Protein AF-A0A0G0NMA3-F1 (afdb_monomer_lite)

Sequence (182 aa):
MDPECFDDAGVATLACIPSLLQNLIQFALVFAGIIALFLIIFSGIKFITSGGDPKQLESAKKTLTFAIGGLQKGMELVKEVFVLTDKFPRSEVFGITSQMRRAAVAIPSNIAEGYGRKSLAYNHQFFSIAYGSALELETQTIISKDLKLVPLNSFEKTESILLEVCKMLNKMTGKVELVTSN

Radius of gyration: 32.03 Å; chains: 1; bounding box: 71×50×88 Å

Secondary structure (DSSP, 8-state):
--GGGB-TTSPBPGGGHHHHHHHHHHHHHHHHHHHHHHHHHHHHHHHHHTT--HHHHHHHHHHHHHHHHHHHHHHHHHHHHHHHHTTS-GGGTTTHHHHHHHHHHHHHHHHHHHHT-S-HHHHHHHHHHHHHHHHHHHHHHHHHHHTTSS-GGGSHHHHHHHHHHHHHHHHHHT--------

Structure (mmCIF, N/CA/C/O backbone):
data_AF-A0A0G0NMA3-F1
#
_entry.id   AF-A0A0G0NMA3-F1
#
loop_
_atom_site.group_PDB
_atom_site.id
_atom_site.type_symbol
_atom_site.label_atom_id
_atom_site.label_alt_id
_atom_site.label_comp_id
_atom_site.label_asym_id
_atom_site.label_entity_id
_atom_site.label_seq_id
_atom_site.pdbx_PDB_ins_code
_atom_site.Cartn_x
_atom_site.Cartn_y
_atom_site.Cartn_z
_atom_site.occupancy
_atom_site.B_iso_or_equiv
_atom_site.auth_seq_id
_atom_site.auth_comp_id
_atom_site.auth_asym_id
_atom_site.auth_atom_id
_atom_site.pdbx_PDB_model_num
ATOM 1 N N . MET A 1 1 ? 43.746 -24.337 -50.720 1.00 62.97 1 MET A N 1
ATOM 2 C CA . MET A 1 1 ? 42.862 -25.260 -51.455 1.00 62.97 1 MET A CA 1
ATOM 3 C C . MET A 1 1 ? 43.453 -26.628 -51.231 1.00 62.97 1 MET A C 1
ATOM 5 O O . MET A 1 1 ? 44.641 -26.770 -51.490 1.00 62.97 1 MET A O 1
ATOM 9 N N . ASP A 1 2 ? 42.708 -27.532 -50.606 1.00 73.50 2 ASP A N 1
ATOM 10 C CA . ASP A 1 2 ? 43.215 -28.868 -50.299 1.00 73.50 2 ASP A CA 1
ATOM 11 C C . ASP A 1 2 ? 43.545 -29.590 -51.621 1.00 73.50 2 ASP A C 1
ATOM 13 O O . ASP A 1 2 ? 42.656 -29.670 -52.473 1.00 73.50 2 ASP A O 1
ATOM 17 N N . PRO A 1 3 ? 44.797 -30.020 -51.862 1.00 70.88 3 PRO A N 1
ATOM 18 C CA . PRO A 1 3 ? 45.165 -30.688 -53.106 1.00 70.88 3 PRO A CA 1
ATOM 19 C C . PRO A 1 3 ? 44.421 -32.016 -53.317 1.00 70.88 3 PRO A C 1
ATOM 21 O O . PRO A 1 3 ? 44.286 -32.430 -54.461 1.00 70.88 3 PRO A O 1
ATOM 24 N N . GLU A 1 4 ? 43.866 -32.636 -52.267 1.00 74.00 4 GLU A N 1
ATOM 25 C CA . GLU A 1 4 ? 43.068 -33.874 -52.364 1.00 74.00 4 GLU A CA 1
ATOM 26 C C . GLU A 1 4 ? 41.618 -33.640 -52.844 1.00 74.00 4 GLU A C 1
ATOM 28 O O . GLU A 1 4 ? 40.857 -34.577 -53.083 1.00 74.00 4 GLU A O 1
ATOM 33 N N . CYS A 1 5 ? 41.211 -32.378 -53.006 1.00 77.62 5 CYS A N 1
ATOM 34 C CA . CYS A 1 5 ? 39.863 -31.991 -53.428 1.00 77.62 5 CYS A CA 1
ATOM 35 C C . CYS A 1 5 ? 39.645 -32.158 -54.950 1.00 77.62 5 CYS A C 1
ATOM 37 O O . CYS A 1 5 ? 38.509 -32.296 -55.400 1.00 77.62 5 CYS A O 1
ATOM 39 N N . PHE A 1 6 ? 40.704 -32.210 -55.761 1.00 83.38 6 PHE A N 1
ATOM 40 C CA . PHE A 1 6 ? 40.595 -32.349 -57.217 1.00 83.38 6 PHE A CA 1
ATOM 41 C C . PHE A 1 6 ? 41.205 -33.665 -57.680 1.00 83.38 6 PHE A C 1
ATOM 43 O O . PHE A 1 6 ? 42.266 -34.052 -57.200 1.00 83.38 6 PHE A O 1
ATOM 50 N N . ASP A 1 7 ? 40.534 -34.349 -58.602 1.00 81.50 7 ASP A N 1
ATOM 51 C CA . ASP A 1 7 ? 41.141 -35.477 -59.304 1.00 81.50 7 ASP A CA 1
ATOM 52 C C . ASP A 1 7 ? 42.173 -35.002 -60.348 1.00 81.50 7 ASP A C 1
ATOM 54 O O . ASP A 1 7 ? 42.316 -33.805 -60.614 1.00 81.50 7 ASP A O 1
ATOM 58 N N . ASP A 1 8 ? 42.891 -35.942 -60.969 1.00 81.56 8 ASP A N 1
ATOM 59 C CA . ASP A 1 8 ? 43.931 -35.647 -61.969 1.00 81.56 8 ASP A CA 1
ATOM 60 C C . ASP A 1 8 ? 43.391 -34.925 -63.225 1.00 81.56 8 ASP A C 1
ATOM 62 O O . ASP A 1 8 ? 44.162 -34.344 -63.992 1.00 81.56 8 ASP A O 1
ATOM 66 N N . ALA A 1 9 ? 42.070 -34.941 -63.443 1.00 82.69 9 ALA A N 1
ATOM 67 C CA . ALA A 1 9 ? 41.389 -34.215 -64.515 1.00 82.69 9 ALA A CA 1
ATOM 68 C C . ALA A 1 9 ? 40.941 -32.802 -64.088 1.00 82.69 9 ALA A C 1
ATOM 70 O O . ALA A 1 9 ? 40.378 -32.060 -64.898 1.00 82.69 9 ALA A O 1
ATOM 71 N N . GLY A 1 10 ? 41.201 -32.409 -62.837 1.00 79.06 10 GLY A N 1
ATOM 72 C CA . GLY A 1 10 ? 40.822 -31.116 -62.274 1.00 79.06 10 GLY A CA 1
ATOM 73 C C . GLY A 1 10 ? 39.348 -31.023 -61.876 1.00 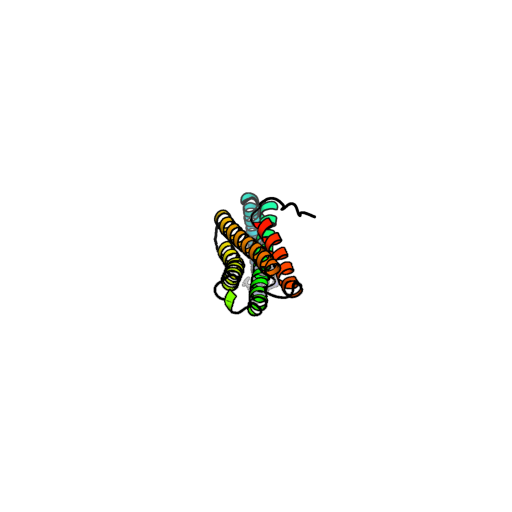79.06 10 GLY A C 1
ATOM 74 O O . GLY A 1 10 ? 38.829 -29.915 -61.727 1.00 79.06 10 GLY A O 1
ATOM 75 N N . VAL A 1 11 ? 38.655 -32.153 -61.710 1.00 83.19 11 VAL A N 1
ATOM 76 C CA . VAL A 1 11 ? 37.248 -32.206 -61.299 1.00 83.19 11 VAL A CA 1
ATOM 77 C C . VAL A 1 11 ? 37.158 -32.316 -59.777 1.00 83.19 11 VAL A C 1
ATOM 79 O O . VAL A 1 11 ? 37.874 -33.088 -59.142 1.00 83.19 11 VAL A O 1
ATOM 82 N N . ALA A 1 12 ? 36.269 -31.522 -59.174 1.00 85.19 12 ALA A N 1
ATOM 83 C CA . ALA A 1 12 ? 36.045 -31.544 -57.731 1.00 85.19 12 ALA A CA 1
ATOM 84 C C . ALA A 1 12 ? 35.433 -32.882 -57.285 1.00 85.19 12 ALA A C 1
ATOM 86 O O . ALA A 1 12 ? 34.425 -33.331 -57.838 1.00 85.19 12 ALA A O 1
ATOM 87 N N . THR A 1 13 ? 36.006 -33.488 -56.248 1.00 85.88 13 THR A N 1
ATOM 88 C CA . THR A 1 13 ? 35.558 -34.774 -55.703 1.00 85.88 13 THR A CA 1
ATOM 89 C C . THR A 1 13 ? 34.704 -34.592 -54.444 1.00 85.88 13 THR A C 1
ATOM 91 O O . THR A 1 13 ? 34.629 -33.515 -53.846 1.00 85.88 13 THR A O 1
ATOM 94 N N . LEU A 1 14 ? 34.053 -35.669 -53.984 1.00 83.62 14 LEU A N 1
ATOM 95 C CA . LEU A 1 14 ? 33.284 -35.651 -52.730 1.00 83.62 14 LEU A CA 1
ATOM 96 C C . LEU A 1 14 ? 34.158 -35.337 -51.498 1.00 83.62 14 LEU A C 1
ATOM 98 O O . LEU A 1 14 ? 33.626 -34.888 -50.482 1.00 83.62 14 LEU A O 1
ATOM 102 N N . ALA A 1 15 ? 35.485 -35.499 -51.595 1.00 84.19 15 ALA A N 1
ATOM 103 C CA . ALA A 1 15 ? 36.431 -35.113 -50.549 1.00 84.19 15 ALA A CA 1
ATOM 104 C C . ALA A 1 15 ? 36.426 -33.594 -50.267 1.00 84.19 15 ALA A C 1
ATOM 106 O O . ALA A 1 15 ? 36.810 -33.173 -49.181 1.00 84.19 15 ALA A O 1
ATOM 107 N N . CYS A 1 16 ? 35.906 -32.766 -51.184 1.00 82.31 16 CYS A N 1
ATOM 108 C CA . CYS A 1 16 ? 35.755 -31.319 -50.996 1.00 82.31 16 CYS A CA 1
ATOM 109 C C . CYS A 1 16 ? 34.612 -30.908 -50.056 1.00 82.31 16 CYS A C 1
ATOM 111 O O . CYS A 1 16 ? 34.569 -29.757 -49.610 1.00 82.31 16 CYS A O 1
ATOM 113 N N . ILE A 1 17 ? 33.642 -31.796 -49.799 1.00 86.88 17 ILE A N 1
ATOM 114 C CA . ILE A 1 17 ? 32.409 -31.454 -49.069 1.00 86.88 17 ILE A CA 1
ATOM 115 C C . ILE A 1 17 ? 32.705 -30.924 -47.654 1.00 86.88 17 ILE A C 1
ATOM 117 O O . ILE A 1 17 ? 32.153 -29.875 -47.310 1.00 86.88 17 ILE A O 1
ATOM 121 N N . PRO A 1 18 ? 33.577 -31.554 -46.837 1.00 87.56 18 PRO A N 1
ATOM 122 C CA . PRO A 1 18 ? 33.914 -31.044 -45.509 1.00 87.56 18 PRO A CA 1
ATOM 123 C C . PRO A 1 18 ? 34.538 -29.644 -45.543 1.00 87.56 18 PRO A C 1
ATOM 125 O O . PRO A 1 18 ? 34.143 -28.787 -44.755 1.00 87.56 18 PRO A O 1
ATOM 128 N N . SER A 1 19 ? 35.454 -29.375 -46.480 1.00 84.62 19 SER A N 1
ATOM 129 C CA . SER A 1 19 ? 36.113 -28.068 -46.609 1.00 84.62 19 SER A CA 1
ATOM 130 C C . SER A 1 19 ? 35.141 -26.977 -47.068 1.00 84.62 19 SER A C 1
ATOM 132 O O . SER A 1 19 ? 35.166 -25.863 -46.544 1.00 84.62 19 SER A O 1
ATOM 134 N N . LEU A 1 20 ? 34.245 -27.288 -48.012 1.00 86.00 20 LEU A N 1
ATOM 135 C CA . LEU A 1 20 ? 33.180 -26.378 -48.446 1.00 86.00 20 LEU A CA 1
ATOM 136 C C . LEU A 1 20 ? 32.205 -26.072 -47.305 1.00 86.00 20 LEU A C 1
ATOM 138 O O . LEU A 1 20 ? 31.867 -24.910 -47.079 1.00 86.00 20 LEU A O 1
ATOM 142 N N . LEU A 1 21 ? 31.797 -27.098 -46.555 1.00 89.44 21 LEU A N 1
ATOM 143 C CA . LEU A 1 21 ? 30.920 -26.948 -45.400 1.00 89.44 21 LEU A CA 1
ATOM 144 C C . LEU A 1 21 ? 31.585 -26.119 -44.295 1.00 89.44 21 LEU A C 1
ATOM 146 O O . LEU A 1 21 ? 30.953 -25.224 -43.742 1.00 89.44 21 LEU A O 1
ATOM 150 N N . GLN A 1 22 ? 32.865 -26.358 -44.002 1.00 87.44 22 GLN A N 1
ATOM 151 C CA . GLN A 1 22 ? 33.613 -25.588 -43.011 1.00 87.44 22 GLN A CA 1
ATOM 152 C C . GLN A 1 22 ? 33.738 -24.116 -43.418 1.00 87.44 22 GLN A C 1
ATOM 154 O O . GLN A 1 22 ? 33.511 -23.241 -42.585 1.00 87.44 22 GLN A O 1
ATOM 159 N N . ASN A 1 23 ? 34.022 -23.828 -44.689 1.00 87.31 23 ASN A N 1
ATOM 160 C CA . ASN A 1 23 ? 34.059 -22.457 -45.201 1.00 87.31 23 ASN A CA 1
ATOM 161 C C . ASN A 1 23 ? 32.689 -21.775 -45.101 1.00 87.31 23 ASN A C 1
ATOM 163 O O . ASN A 1 23 ? 32.607 -20.618 -44.692 1.00 87.31 23 ASN A O 1
ATOM 167 N N . LEU A 1 24 ? 31.611 -22.499 -45.414 1.00 92.56 24 LEU A N 1
ATOM 168 C CA . LEU A 1 24 ? 30.246 -21.994 -45.292 1.00 92.56 24 LEU A CA 1
ATOM 169 C C . LEU A 1 24 ? 29.870 -21.710 -43.828 1.00 92.56 24 LEU A C 1
ATOM 171 O O . LEU A 1 24 ? 29.291 -20.666 -43.539 1.00 92.56 24 LEU A O 1
ATOM 175 N N . ILE A 1 25 ? 30.248 -22.590 -42.896 1.00 93.94 25 ILE A N 1
ATOM 176 C CA . ILE A 1 25 ? 30.054 -22.390 -41.452 1.00 93.94 25 ILE A CA 1
ATOM 177 C C . ILE A 1 25 ? 30.863 -21.187 -40.959 1.00 93.94 25 ILE A C 1
ATOM 179 O O . ILE A 1 25 ? 30.319 -20.343 -40.254 1.00 93.94 25 ILE A O 1
ATOM 183 N N . GLN A 1 26 ? 32.139 -21.070 -41.337 1.00 90.38 26 GLN A N 1
ATOM 184 C CA . GLN A 1 26 ? 32.981 -19.929 -40.960 1.00 90.38 26 GLN A CA 1
ATOM 185 C C . GLN A 1 26 ? 32.393 -18.612 -41.470 1.00 90.38 26 GLN A C 1
ATOM 187 O O . GLN A 1 26 ? 32.289 -17.648 -40.715 1.00 90.38 26 GLN A O 1
ATOM 192 N N . PHE A 1 27 ? 31.924 -18.591 -42.718 1.00 93.38 27 PHE A N 1
ATOM 193 C CA . PHE A 1 27 ? 31.225 -17.441 -43.274 1.00 93.38 27 PHE A CA 1
ATOM 194 C C . PHE A 1 27 ? 29.955 -17.127 -42.471 1.00 93.38 27 PHE A C 1
ATOM 196 O O . PHE A 1 27 ? 29.787 -16.005 -42.003 1.00 93.38 27 PHE A O 1
ATOM 203 N N . ALA A 1 28 ? 29.100 -18.118 -42.210 1.00 93.06 28 ALA A N 1
ATOM 204 C CA . ALA A 1 28 ? 27.885 -17.928 -41.418 1.00 93.06 28 ALA A CA 1
ATOM 205 C C . ALA A 1 28 ? 28.172 -17.382 -40.006 1.00 93.06 28 ALA A C 1
ATOM 207 O O . ALA A 1 28 ? 27.474 -16.479 -39.545 1.00 93.06 28 ALA A O 1
ATOM 208 N N . LEU A 1 29 ? 29.220 -17.872 -39.337 1.00 93.62 29 LEU A N 1
ATOM 209 C CA . LEU A 1 29 ? 29.635 -17.410 -38.010 1.00 93.62 29 LEU A CA 1
ATOM 210 C C . LEU A 1 29 ? 30.137 -15.963 -38.028 1.00 93.62 29 LEU A C 1
ATOM 212 O O . LEU A 1 29 ? 29.781 -15.183 -37.145 1.00 93.62 29 LEU A O 1
ATOM 216 N N . VAL A 1 30 ? 30.913 -15.578 -39.045 1.00 94.56 30 VAL A N 1
ATOM 217 C CA . VAL A 1 30 ? 31.371 -14.191 -39.217 1.00 94.56 30 VAL A CA 1
ATOM 218 C C . VAL A 1 30 ? 30.183 -13.253 -39.433 1.00 94.56 30 VAL A C 1
ATOM 220 O O . VAL A 1 30 ? 30.088 -12.222 -38.769 1.00 94.56 30 VAL A O 1
ATOM 223 N N . PHE A 1 31 ? 29.232 -13.624 -40.294 1.00 94.69 31 PHE A N 1
ATOM 224 C CA . PHE A 1 31 ? 28.023 -12.827 -40.522 1.00 94.69 31 PHE A CA 1
ATOM 225 C C . PHE A 1 31 ? 27.149 -12.725 -39.271 1.00 94.69 31 PHE A C 1
ATOM 227 O O . PHE A 1 31 ? 26.692 -11.633 -38.933 1.00 94.69 31 PHE A O 1
ATOM 234 N N . ALA A 1 32 ? 26.966 -13.826 -38.538 1.00 93.69 32 ALA A N 1
ATOM 235 C CA . ALA A 1 32 ? 26.263 -13.815 -37.259 1.00 93.69 32 ALA A CA 1
ATOM 236 C C . ALA A 1 32 ? 26.949 -12.886 -36.241 1.00 93.69 32 ALA A C 1
ATOM 238 O O . ALA A 1 32 ? 26.270 -12.119 -35.558 1.00 93.69 32 ALA A O 1
ATOM 239 N N . GLY A 1 33 ? 28.285 -12.892 -36.188 1.00 95.31 33 GLY A N 1
ATOM 240 C CA . GLY A 1 33 ? 29.072 -11.988 -35.350 1.00 95.31 33 GLY A CA 1
ATOM 241 C C . GLY A 1 33 ? 28.884 -10.514 -35.715 1.00 95.31 33 GLY A C 1
ATOM 242 O O . GLY A 1 33 ? 28.683 -9.683 -34.830 1.00 95.31 33 GLY A O 1
ATOM 243 N N . ILE A 1 34 ? 28.871 -10.185 -37.010 1.00 96.31 34 ILE A N 1
ATOM 244 C CA . ILE A 1 34 ? 28.625 -8.818 -37.500 1.00 96.31 34 ILE A CA 1
ATOM 245 C C . ILE A 1 34 ? 27.209 -8.354 -37.135 1.00 96.31 34 ILE A C 1
ATOM 247 O O . ILE A 1 34 ? 27.032 -7.237 -36.647 1.00 96.31 34 ILE A O 1
ATOM 251 N N . ILE A 1 35 ? 26.202 -9.214 -37.317 1.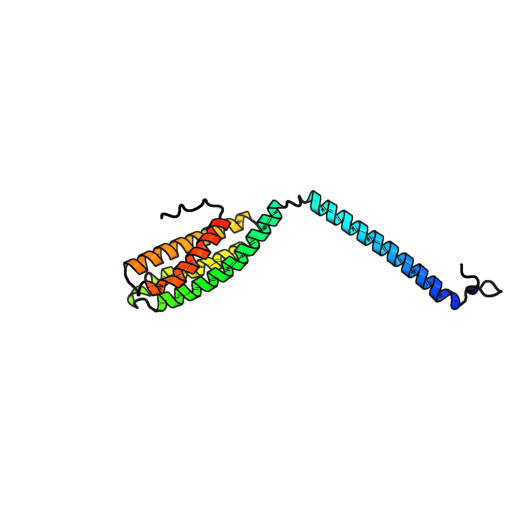00 95.44 35 ILE A N 1
ATOM 252 C CA . ILE A 1 35 ? 24.812 -8.916 -36.944 1.00 95.44 35 ILE A CA 1
ATOM 253 C C . ILE A 1 35 ? 24.704 -8.685 -35.433 1.00 95.44 35 ILE A C 1
ATOM 255 O O . ILE A 1 35 ? 24.116 -7.692 -35.004 1.00 95.44 35 ILE A O 1
ATOM 259 N N . ALA A 1 36 ? 25.300 -9.558 -34.619 1.00 93.94 36 ALA A N 1
ATOM 260 C CA . ALA A 1 36 ? 25.299 -9.417 -33.166 1.00 93.94 36 ALA A CA 1
ATOM 261 C C . ALA A 1 36 ? 25.969 -8.108 -32.721 1.00 93.94 36 ALA A C 1
ATOM 263 O O . ALA A 1 36 ? 25.417 -7.382 -31.893 1.00 93.94 36 ALA A O 1
ATOM 264 N N . LEU A 1 37 ? 27.115 -7.763 -33.314 1.00 96.44 37 LEU A N 1
ATOM 265 C CA . LEU A 1 37 ? 27.815 -6.511 -33.038 1.00 96.44 37 LEU A CA 1
ATOM 266 C C . LEU A 1 37 ? 26.946 -5.296 -33.383 1.00 96.44 37 LEU A C 1
ATOM 268 O O . LEU A 1 37 ? 26.825 -4.376 -32.574 1.00 96.44 37 LEU A O 1
ATOM 272 N N . PHE A 1 38 ? 26.294 -5.310 -34.547 1.00 96.56 38 PHE A N 1
ATOM 273 C CA . PHE A 1 38 ? 25.388 -4.243 -34.960 1.00 96.56 38 PHE A CA 1
ATOM 274 C C . PHE A 1 38 ? 24.221 -4.077 -33.978 1.00 96.56 38 PHE A C 1
ATOM 276 O O . PHE A 1 38 ? 23.915 -2.959 -33.567 1.00 96.56 38 PHE A O 1
ATOM 283 N N . LEU A 1 39 ? 23.604 -5.180 -33.545 1.00 92.81 39 LEU A N 1
ATOM 284 C CA . LEU A 1 39 ? 22.515 -5.158 -32.567 1.00 92.81 39 LEU A CA 1
ATOM 285 C C . LEU A 1 39 ? 22.964 -4.607 -31.211 1.00 92.81 39 LEU A C 1
ATOM 287 O O . LEU A 1 39 ? 22.224 -3.828 -30.610 1.00 92.81 39 LEU A O 1
ATOM 291 N N . ILE A 1 40 ? 24.162 -4.961 -30.738 1.00 95.06 40 ILE A N 1
ATOM 292 C CA . ILE A 1 40 ? 24.728 -4.439 -29.485 1.00 95.06 40 ILE A CA 1
ATOM 293 C C . ILE A 1 40 ? 24.969 -2.933 -29.593 1.00 95.06 40 ILE A C 1
ATOM 295 O O . ILE A 1 40 ? 24.541 -2.183 -28.717 1.00 95.06 40 ILE A O 1
ATOM 299 N N . ILE A 1 41 ? 25.598 -2.476 -30.679 1.00 94.38 41 ILE A N 1
ATOM 300 C CA . ILE A 1 41 ? 25.879 -1.053 -30.903 1.00 94.38 41 ILE A CA 1
ATOM 301 C C . ILE A 1 41 ? 24.574 -0.263 -31.019 1.00 94.38 41 ILE A C 1
ATOM 303 O O . ILE A 1 41 ? 24.402 0.743 -30.335 1.00 94.38 41 ILE A O 1
ATOM 307 N N . PHE A 1 42 ? 23.624 -0.732 -31.832 1.00 88.25 42 PHE A N 1
ATOM 308 C CA . PHE A 1 42 ? 22.338 -0.066 -32.022 1.00 88.25 42 PHE A CA 1
ATOM 309 C C . PHE A 1 42 ? 21.527 -0.017 -30.722 1.00 88.25 42 PHE A C 1
ATOM 311 O O . PHE A 1 42 ? 20.982 1.029 -30.375 1.00 88.25 42 PHE A O 1
ATOM 318 N N . SER A 1 43 ? 21.491 -1.117 -29.966 1.00 78.88 43 SER A N 1
ATOM 319 C CA . SER A 1 43 ? 20.817 -1.173 -28.663 1.00 78.88 43 SER A CA 1
ATOM 320 C C . SER A 1 43 ? 21.497 -0.276 -27.630 1.00 78.88 43 SER A C 1
ATOM 322 O O . SER A 1 43 ? 20.802 0.389 -26.869 1.00 78.88 43 SER A O 1
ATOM 324 N N . GLY A 1 44 ? 22.831 -0.206 -27.627 1.00 84.44 44 GLY A N 1
ATOM 325 C CA . GLY A 1 44 ? 23.611 0.665 -26.748 1.00 84.44 44 GLY A CA 1
ATOM 326 C C . GLY A 1 44 ? 23.402 2.146 -27.056 1.00 84.44 44 GLY A C 1
ATOM 327 O O . GLY A 1 44 ? 23.094 2.920 -26.152 1.00 84.44 44 GLY A O 1
ATOM 328 N N . ILE A 1 45 ? 23.472 2.539 -28.333 1.00 84.12 45 ILE A N 1
ATOM 329 C CA . ILE A 1 45 ? 23.158 3.906 -28.773 1.00 84.12 45 ILE A CA 1
ATOM 330 C C . ILE A 1 45 ? 21.718 4.237 -28.402 1.00 84.12 45 ILE A C 1
ATOM 332 O O . ILE A 1 45 ? 21.490 5.264 -27.778 1.00 84.12 45 ILE A O 1
ATOM 336 N N . LYS A 1 46 ? 20.759 3.356 -28.714 1.00 76.25 46 LYS A N 1
ATOM 337 C CA . LYS A 1 46 ? 19.356 3.534 -28.333 1.00 76.25 46 LYS A CA 1
ATOM 338 C C . LYS A 1 46 ? 19.201 3.671 -26.820 1.00 76.25 46 LYS A C 1
ATOM 340 O O . LYS A 1 46 ? 18.447 4.527 -26.392 1.00 76.25 46 LYS A O 1
ATOM 345 N N . PHE A 1 47 ? 19.906 2.896 -26.001 1.00 78.19 47 PHE A N 1
ATOM 346 C CA . PHE A 1 47 ? 19.856 3.004 -24.538 1.00 78.19 47 PHE A CA 1
ATOM 347 C C . PHE A 1 47 ? 20.371 4.362 -24.034 1.00 78.19 47 PHE A C 1
ATOM 349 O O . PHE A 1 47 ? 19.710 5.001 -23.217 1.00 78.19 47 PHE A O 1
ATOM 356 N N . ILE A 1 48 ? 21.502 4.830 -24.572 1.00 78.38 48 ILE A N 1
ATOM 357 C CA . ILE A 1 48 ? 22.113 6.122 -24.223 1.00 78.38 48 ILE A CA 1
ATOM 358 C C . ILE A 1 48 ? 21.239 7.292 -24.703 1.00 78.38 48 ILE A C 1
ATOM 360 O O . ILE A 1 48 ? 20.995 8.228 -23.948 1.00 78.38 48 ILE A O 1
ATOM 364 N N . THR A 1 49 ? 20.717 7.238 -25.932 1.00 73.88 49 THR A N 1
ATOM 365 C CA . THR A 1 49 ? 19.870 8.300 -26.506 1.00 73.88 49 THR A CA 1
ATOM 366 C C . THR A 1 49 ? 18.447 8.298 -25.951 1.00 73.88 49 THR A C 1
ATOM 368 O O . THR A 1 49 ? 17.821 9.352 -25.896 1.00 73.88 49 THR A O 1
ATOM 371 N N . SER A 1 50 ? 17.956 7.154 -25.456 1.00 68.88 50 SER A N 1
ATOM 372 C CA . SER A 1 50 ? 16.715 7.060 -24.662 1.00 68.88 50 SER A CA 1
ATOM 373 C C . SER A 1 50 ? 16.881 7.612 -23.240 1.00 68.88 50 SER A C 1
ATOM 375 O O . SER A 1 50 ? 15.937 7.584 -22.454 1.00 68.88 50 SER A O 1
ATOM 377 N N . GLY A 1 51 ? 18.079 8.083 -22.886 1.00 65.19 51 GLY A N 1
ATOM 378 C CA . GLY A 1 51 ? 18.373 8.767 -21.634 1.00 65.19 51 GLY A CA 1
ATOM 379 C C . GLY A 1 51 ? 18.805 7.862 -20.487 1.00 65.19 51 GLY A C 1
ATOM 380 O O . GLY A 1 51 ? 19.356 8.400 -19.536 1.00 65.19 51 GLY A O 1
ATOM 381 N N . GLY A 1 52 ? 18.598 6.536 -20.567 1.00 64.19 52 GLY A N 1
ATOM 382 C CA . GLY A 1 52 ? 19.172 5.515 -19.672 1.00 64.19 52 GLY A CA 1
ATOM 383 C C . GLY A 1 52 ? 19.242 5.869 -18.180 1.00 64.19 52 GLY A C 1
ATOM 384 O O . GLY A 1 52 ? 20.163 5.408 -17.510 1.00 64.19 52 GLY A O 1
ATOM 385 N N . ASP A 1 53 ? 18.340 6.722 -17.677 1.00 70.38 53 ASP A N 1
ATOM 386 C CA . ASP A 1 53 ? 18.586 7.467 -16.444 1.00 70.38 53 ASP A CA 1
ATOM 387 C C . ASP A 1 53 ? 18.548 6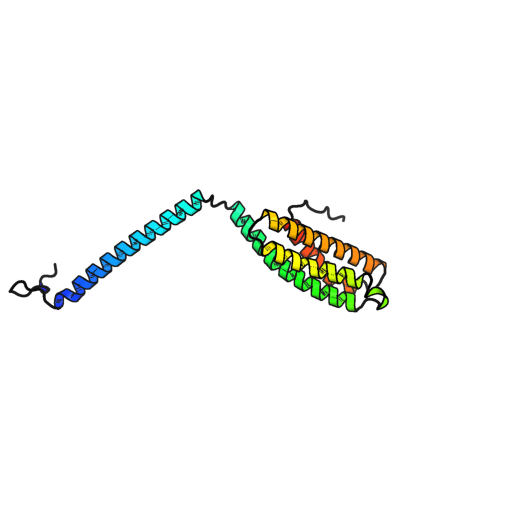.490 -15.265 1.00 70.38 53 ASP A C 1
ATOM 389 O O . ASP A 1 53 ? 17.480 5.941 -14.958 1.00 70.38 53 ASP A O 1
ATOM 393 N N . PRO A 1 54 ? 19.682 6.248 -14.581 1.00 68.38 54 PRO A N 1
ATOM 394 C CA . PRO A 1 54 ? 19.719 5.335 -13.451 1.00 68.38 54 PRO A CA 1
ATOM 395 C C . PRO A 1 54 ? 18.730 5.751 -12.356 1.00 68.38 54 PRO A C 1
ATOM 397 O O . PRO A 1 54 ? 18.218 4.874 -11.664 1.00 68.38 54 PRO A O 1
ATOM 400 N N . LYS A 1 55 ? 18.374 7.043 -12.244 1.00 68.19 55 LYS A N 1
ATOM 401 C CA . LYS A 1 55 ? 17.323 7.521 -11.332 1.00 68.19 55 LYS A CA 1
ATOM 402 C C . LYS A 1 55 ? 15.928 7.081 -11.767 1.00 68.19 55 LYS A C 1
ATOM 404 O O . LYS A 1 55 ? 15.122 6.720 -10.913 1.00 68.19 55 LYS A O 1
ATOM 409 N N . GLN A 1 56 ? 15.635 7.067 -13.067 1.00 67.06 56 GLN A N 1
ATOM 410 C CA . GLN A 1 56 ? 14.360 6.555 -13.578 1.00 67.06 56 GLN A CA 1
ATOM 411 C C . GLN A 1 56 ? 14.270 5.034 -13.450 1.00 67.06 56 GLN A C 1
ATOM 413 O O . GLN A 1 56 ? 13.210 4.526 -13.094 1.00 67.06 56 GLN A O 1
ATOM 418 N N . LEU A 1 57 ? 15.374 4.305 -13.644 1.00 68.56 57 LEU A N 1
ATOM 419 C CA . LEU A 1 57 ? 15.418 2.860 -13.407 1.00 68.56 57 LEU A CA 1
ATOM 420 C C . LEU A 1 57 ? 15.257 2.515 -11.914 1.00 68.56 57 LEU A C 1
ATOM 422 O O . LEU A 1 57 ? 14.508 1.603 -11.568 1.00 68.56 57 LEU A O 1
ATOM 426 N N . GLU A 1 58 ? 15.923 3.254 -11.024 1.00 69.56 58 GLU A N 1
ATOM 427 C CA . GLU A 1 58 ? 15.741 3.189 -9.565 1.00 69.56 58 GLU A CA 1
ATOM 428 C C . GLU A 1 58 ? 14.293 3.480 -9.155 1.00 69.56 58 GLU A C 1
ATOM 430 O O . GLU A 1 58 ? 13.707 2.744 -8.358 1.00 69.56 58 GLU A O 1
ATOM 435 N N . SER A 1 59 ? 13.708 4.539 -9.716 1.00 65.62 59 SER A N 1
ATOM 436 C CA . SER A 1 59 ? 12.318 4.923 -9.480 1.00 65.62 59 SER A CA 1
ATOM 437 C C . SER A 1 59 ? 11.357 3.829 -9.953 1.00 65.62 59 SER A C 1
ATOM 439 O O . SER A 1 59 ? 10.519 3.378 -9.178 1.00 65.62 59 SER A O 1
ATOM 441 N N . ALA A 1 60 ? 11.552 3.297 -11.163 1.00 67.25 60 ALA A N 1
ATOM 442 C CA . ALA A 1 60 ? 10.746 2.209 -11.713 1.00 67.25 60 ALA A CA 1
ATOM 443 C C . ALA A 1 60 ? 10.831 0.929 -10.865 1.00 67.25 60 ALA A C 1
ATOM 445 O O . ALA A 1 60 ? 9.806 0.305 -10.584 1.00 67.25 60 ALA A O 1
ATOM 446 N N . LYS A 1 61 ? 12.032 0.559 -10.395 1.00 69.69 61 LYS A N 1
ATOM 447 C CA . LYS A 1 61 ? 12.220 -0.565 -9.463 1.00 69.69 61 LYS A CA 1
ATOM 448 C C . LYS A 1 61 ? 11.476 -0.334 -8.149 1.00 69.69 61 LYS A C 1
ATOM 450 O O . LYS A 1 61 ? 10.800 -1.240 -7.673 1.00 69.69 61 LYS A O 1
ATOM 455 N N . LYS A 1 62 ? 11.549 0.877 -7.584 1.00 69.50 62 LYS A N 1
ATOM 456 C CA . LYS A 1 62 ? 10.797 1.248 -6.375 1.00 69.50 62 LYS A CA 1
ATOM 457 C C . LYS A 1 62 ? 9.294 1.138 -6.610 1.00 69.50 62 LYS A C 1
ATOM 459 O O . LYS A 1 62 ? 8.626 0.464 -5.834 1.00 69.50 62 LYS A O 1
ATOM 464 N N . THR A 1 63 ? 8.769 1.719 -7.687 1.00 69.81 63 THR A N 1
ATOM 465 C CA . THR A 1 63 ? 7.351 1.611 -8.058 1.00 69.81 63 THR A CA 1
ATOM 466 C C . THR A 1 63 ? 6.906 0.156 -8.160 1.00 69.81 63 THR A C 1
ATOM 468 O O . THR A 1 63 ? 5.852 -0.182 -7.631 1.00 69.81 63 THR A O 1
ATOM 471 N N . LEU A 1 64 ? 7.713 -0.715 -8.772 1.00 73.81 64 LEU A N 1
ATOM 472 C CA . LEU A 1 64 ? 7.396 -2.137 -8.900 1.00 73.81 64 LEU A CA 1
ATOM 473 C C . LEU A 1 64 ? 7.353 -2.844 -7.537 1.00 73.81 64 LEU A C 1
ATOM 475 O O . LEU A 1 64 ? 6.385 -3.543 -7.240 1.00 73.81 64 LEU A O 1
ATOM 479 N N . THR A 1 65 ? 8.357 -2.620 -6.684 1.00 72.62 65 THR A N 1
ATOM 480 C CA . THR A 1 65 ? 8.402 -3.191 -5.330 1.00 72.62 65 THR A CA 1
ATOM 481 C C . THR A 1 65 ? 7.219 -2.726 -4.483 1.00 72.62 65 THR A C 1
ATOM 483 O O . THR A 1 65 ? 6.594 -3.541 -3.808 1.00 72.62 65 THR A O 1
ATOM 486 N N . PHE A 1 66 ? 6.872 -1.437 -4.531 1.00 74.62 66 PHE A N 1
ATOM 487 C CA . PHE A 1 66 ? 5.742 -0.907 -3.768 1.00 74.62 66 PHE A CA 1
ATOM 488 C C . PHE A 1 66 ? 4.391 -1.339 -4.334 1.00 74.62 66 PHE A C 1
ATOM 490 O O . PHE A 1 66 ? 3.487 -1.608 -3.553 1.00 74.62 66 PHE A O 1
ATOM 497 N N . ALA A 1 67 ? 4.246 -1.468 -5.654 1.00 75.38 67 ALA A N 1
ATOM 498 C CA . ALA A 1 67 ? 3.013 -1.965 -6.256 1.00 75.38 67 ALA A CA 1
ATOM 499 C C . ALA A 1 67 ? 2.754 -3.427 -5.865 1.00 75.38 67 ALA A C 1
ATOM 501 O O . ALA A 1 67 ? 1.663 -3.752 -5.409 1.00 75.38 67 ALA A O 1
ATOM 502 N N . ILE A 1 68 ? 3.762 -4.299 -5.975 1.00 83.56 68 ILE A N 1
ATOM 503 C CA . ILE A 1 68 ? 3.615 -5.722 -5.636 1.00 83.56 68 ILE A CA 1
ATOM 504 C C . ILE A 1 68 ? 3.466 -5.905 -4.123 1.00 83.56 68 ILE A C 1
ATOM 506 O O . ILE A 1 68 ? 2.518 -6.545 -3.669 1.00 83.56 68 ILE A O 1
ATOM 510 N N . GLY A 1 69 ? 4.373 -5.324 -3.334 1.00 87.38 69 GLY A N 1
ATOM 511 C CA . GLY A 1 69 ? 4.341 -5.451 -1.879 1.00 87.38 69 GLY A CA 1
ATOM 512 C C . GLY A 1 69 ? 3.120 -4.766 -1.262 1.00 87.38 69 GLY A C 1
ATOM 513 O O . GLY A 1 69 ? 2.482 -5.329 -0.379 1.00 87.38 69 GLY A O 1
ATOM 514 N N . GLY A 1 70 ? 2.752 -3.585 -1.763 1.00 87.75 70 GLY A N 1
ATOM 515 C CA . GLY A 1 70 ? 1.587 -2.831 -1.304 1.00 87.75 70 GLY A CA 1
ATOM 516 C C . GLY A 1 70 ? 0.285 -3.544 -1.645 1.00 87.75 70 GLY A C 1
ATOM 517 O O . GLY A 1 70 ? -0.615 -3.585 -0.813 1.00 87.75 70 GLY A O 1
ATOM 518 N N . LEU A 1 71 ? 0.201 -4.183 -2.817 1.00 90.94 71 LEU A N 1
ATOM 519 C CA . LEU A 1 71 ? -0.943 -5.021 -3.167 1.00 90.94 71 LEU A CA 1
ATOM 520 C C . LEU A 1 71 ? -1.042 -6.239 -2.242 1.00 90.94 71 LEU A C 1
ATOM 522 O O . LEU A 1 71 ? -2.109 -6.494 -1.695 1.00 90.94 71 LEU A O 1
ATOM 526 N N . GLN A 1 72 ? 0.057 -6.966 -2.011 1.00 94.25 72 GLN A N 1
ATOM 527 C CA . GLN A 1 72 ? 0.066 -8.120 -1.101 1.00 94.25 72 GLN A CA 1
ATOM 528 C C . GLN A 1 72 ? -0.351 -7.734 0.323 1.00 94.25 72 GLN A C 1
ATOM 530 O O . GLN A 1 72 ? -1.242 -8.365 0.893 1.00 94.25 72 GLN A O 1
ATOM 535 N N . LYS A 1 73 ? 0.236 -6.664 0.870 1.00 95.62 73 LYS A N 1
ATOM 536 C CA . LYS A 1 73 ? -0.092 -6.150 2.205 1.00 95.62 73 LYS A CA 1
ATOM 537 C C . LYS A 1 73 ? -1.509 -5.591 2.286 1.00 95.62 73 LYS A C 1
ATOM 539 O O . LYS A 1 73 ? -2.197 -5.839 3.267 1.00 95.62 73 LYS A O 1
ATOM 544 N N . GLY A 1 74 ? -1.989 -4.919 1.241 1.00 96.31 74 GLY A N 1
ATOM 545 C CA . GLY A 1 74 ? -3.380 -4.477 1.145 1.00 96.31 74 GLY A CA 1
ATOM 546 C C . GLY A 1 74 ? -4.365 -5.650 1.159 1.00 96.31 74 GLY A C 1
ATOM 547 O O . GLY A 1 74 ? -5.376 -5.597 1.853 1.00 96.31 74 GLY A O 1
ATOM 548 N N . MET A 1 75 ? -4.055 -6.748 0.463 1.00 97.69 75 MET A N 1
ATOM 549 C CA . MET A 1 75 ? -4.878 -7.964 0.492 1.00 97.69 75 MET A CA 1
ATOM 550 C C . MET A 1 75 ? -4.859 -8.657 1.862 1.00 97.69 75 MET A C 1
ATOM 552 O O . MET A 1 75 ? -5.874 -9.217 2.278 1.00 97.69 75 MET A O 1
ATOM 556 N N . GLU A 1 76 ? -3.725 -8.631 2.566 1.00 98.06 76 GLU A N 1
ATOM 557 C CA . GLU A 1 76 ? -3.620 -9.100 3.953 1.00 98.06 76 GLU A CA 1
ATOM 558 C C . GLU A 1 76 ? -4.479 -8.237 4.889 1.00 98.06 76 GLU A C 1
ATOM 560 O O . GLU A 1 76 ? -5.306 -8.767 5.630 1.00 98.06 76 GLU A O 1
ATOM 565 N N . LEU A 1 77 ? -4.366 -6.911 4.774 1.00 98.50 77 LEU A N 1
ATOM 566 C CA . LEU A 1 77 ? -5.128 -5.940 5.555 1.00 98.50 77 LEU A CA 1
ATOM 567 C C . LEU A 1 77 ? -6.639 -6.136 5.405 1.00 98.50 77 LEU A C 1
ATOM 569 O O . LEU A 1 77 ? -7.354 -6.130 6.402 1.00 98.50 77 LEU A O 1
ATOM 573 N N . VAL A 1 78 ? -7.131 -6.362 4.181 1.00 98.75 78 VAL A N 1
ATOM 574 C CA . VAL A 1 78 ? -8.555 -6.653 3.938 1.00 98.75 78 VAL A CA 1
ATOM 575 C C . VAL A 1 78 ? -9.019 -7.840 4.779 1.00 98.75 78 VAL A C 1
ATOM 577 O O . VAL A 1 78 ? -10.046 -7.749 5.447 1.00 98.75 78 VAL A O 1
ATOM 580 N N . LYS A 1 79 ? -8.268 -8.945 4.787 1.00 98.56 79 LYS A N 1
ATOM 581 C CA . LYS A 1 79 ? -8.646 -10.142 5.554 1.00 98.56 79 LYS A CA 1
ATOM 582 C C . LYS A 1 79 ? -8.705 -9.842 7.047 1.00 98.56 79 LYS A C 1
ATOM 584 O O . LYS A 1 79 ? -9.681 -10.209 7.696 1.00 98.56 79 LYS A O 1
ATOM 589 N N . GLU A 1 80 ? -7.703 -9.144 7.572 1.00 98.50 80 GLU A N 1
ATOM 590 C CA . GLU A 1 80 ? -7.642 -8.810 8.996 1.00 98.50 80 GLU A CA 1
ATOM 591 C C . GLU A 1 80 ? -8.748 -7.844 9.421 1.00 98.50 80 GLU A C 1
ATOM 593 O O . GLU A 1 80 ? -9.371 -8.058 10.457 1.00 98.50 80 GLU A O 1
ATOM 598 N N . VAL A 1 81 ? -9.096 -6.857 8.590 1.00 98.69 81 VAL A N 1
ATOM 599 C CA . VAL A 1 81 ? -10.235 -5.966 8.859 1.00 98.69 81 VAL A CA 1
ATOM 600 C C . VAL A 1 81 ? -11.546 -6.746 8.905 1.00 98.69 81 VAL A C 1
ATOM 602 O O . VAL A 1 81 ? -12.380 -6.491 9.774 1.00 98.69 81 VAL A O 1
ATOM 605 N N . PHE A 1 82 ? -11.753 -7.718 8.014 1.00 98.62 82 PHE A N 1
ATOM 606 C CA . PHE A 1 82 ? -12.949 -8.562 8.060 1.00 98.62 82 PHE A CA 1
ATOM 607 C C . PHE A 1 82 ? -12.985 -9.421 9.331 1.00 98.62 82 PHE A C 1
ATOM 609 O O . PHE A 1 82 ? -13.998 -9.408 10.028 1.00 98.62 82 PHE A O 1
ATOM 616 N N . VAL A 1 83 ? -11.870 -10.068 9.687 1.00 98.50 83 VAL A N 1
ATOM 617 C CA . VAL A 1 83 ? -11.736 -10.866 10.921 1.00 98.50 83 VAL A CA 1
ATOM 618 C C . VAL A 1 83 ? -11.954 -10.026 12.183 1.00 98.50 83 VAL A C 1
ATOM 620 O O . VAL A 1 83 ? -12.577 -10.490 13.139 1.00 98.50 83 VAL A O 1
ATOM 623 N N . LEU A 1 84 ? -11.440 -8.796 12.212 1.00 98.56 84 LEU A N 1
ATOM 624 C CA . LEU A 1 84 ? -11.623 -7.860 13.317 1.00 98.56 84 LEU A CA 1
ATOM 625 C C . LEU A 1 84 ? -13.089 -7.434 13.434 1.00 98.56 84 LEU A C 1
ATOM 627 O O . LEU A 1 84 ? -13.688 -7.552 14.501 1.00 98.56 84 LEU A O 1
ATOM 631 N N . THR A 1 85 ? -13.669 -6.961 12.332 1.00 98.50 85 THR A N 1
ATOM 632 C CA . THR A 1 85 ? -15.027 -6.399 12.319 1.00 98.50 85 THR A CA 1
ATOM 633 C C . THR A 1 85 ? -16.124 -7.454 12.462 1.00 98.50 85 THR A C 1
ATOM 635 O O . THR A 1 85 ? -17.213 -7.123 12.913 1.00 98.50 85 THR A O 1
ATOM 638 N N . ASP A 1 86 ? -15.855 -8.731 12.168 1.00 98.12 86 ASP A N 1
ATOM 639 C CA . ASP A 1 86 ? -16.778 -9.836 12.487 1.00 98.12 86 ASP A CA 1
ATOM 640 C C . ASP A 1 86 ? -17.023 -9.995 13.998 1.00 98.12 86 ASP A C 1
ATOM 642 O O . ASP A 1 86 ? -18.020 -10.589 14.408 1.00 98.12 86 ASP A O 1
ATOM 646 N N . LYS A 1 87 ? -16.132 -9.453 14.837 1.00 97.81 87 LYS A N 1
ATOM 647 C CA . LYS A 1 87 ? -16.258 -9.477 16.300 1.00 97.81 87 LYS A CA 1
ATOM 648 C C . LYS A 1 87 ? -17.013 -8.266 16.856 1.00 97.81 87 LYS A C 1
ATOM 650 O O . LYS A 1 87 ? -17.271 -8.229 18.057 1.00 97.81 87 LYS A O 1
ATOM 655 N N . PHE A 1 88 ? -17.331 -7.270 16.027 1.00 98.31 88 PHE A N 1
ATOM 656 C CA . PHE A 1 88 ? -18.021 -6.061 16.476 1.00 98.31 88 PHE A CA 1
ATOM 657 C C . PHE A 1 88 ? -19.488 -6.366 16.833 1.00 98.31 88 PHE A C 1
ATOM 659 O O . PHE A 1 88 ? -20.063 -7.346 16.344 1.00 98.31 88 PHE A O 1
ATOM 666 N N . PRO A 1 89 ? -20.139 -5.530 17.665 1.00 97.94 89 PRO A N 1
ATOM 667 C CA . PRO A 1 89 ? -21.563 -5.666 17.948 1.00 97.94 89 PRO A CA 1
ATOM 668 C C . PRO A 1 89 ? -22.403 -5.649 16.665 1.00 97.94 89 PRO A C 1
ATOM 670 O O . PRO A 1 89 ? -22.163 -4.852 15.759 1.00 97.94 89 PRO A O 1
ATOM 673 N N . ARG A 1 90 ? -23.457 -6.478 16.601 1.00 96.75 90 ARG A N 1
ATOM 674 C CA . ARG A 1 90 ? -24.340 -6.553 15.417 1.00 96.75 90 ARG A CA 1
ATOM 675 C C . ARG A 1 90 ? -25.000 -5.216 15.050 1.00 96.75 90 ARG A C 1
ATOM 677 O O . ARG A 1 90 ? -25.357 -5.029 13.891 1.00 96.75 90 ARG A O 1
ATOM 684 N N . SER A 1 91 ? -25.149 -4.296 16.005 1.00 96.94 91 SER A N 1
ATOM 685 C CA . SER A 1 91 ? -25.655 -2.937 15.763 1.00 96.94 91 SER A CA 1
ATOM 686 C C . SER A 1 91 ? -24.767 -2.123 14.817 1.00 96.94 91 SER A C 1
ATOM 688 O O . SER A 1 91 ? -25.270 -1.247 14.123 1.00 96.94 91 SER A O 1
ATOM 690 N N . GLU A 1 92 ? -23.474 -2.444 14.727 1.00 96.50 92 GLU A N 1
ATOM 691 C CA . GLU A 1 92 ? -22.491 -1.693 13.939 1.00 96.50 92 GLU A CA 1
ATOM 692 C C . GLU A 1 92 ? -22.319 -2.195 12.503 1.00 96.50 92 GLU A C 1
ATOM 694 O O . GLU A 1 92 ? -21.528 -1.627 11.748 1.00 96.50 92 GLU A O 1
ATOM 699 N N . VAL A 1 93 ? -23.044 -3.245 12.096 1.00 93.44 93 VAL A N 1
ATOM 700 C CA . VAL A 1 93 ? -22.900 -3.877 10.770 1.00 93.44 93 VAL A CA 1
ATOM 701 C C . VAL A 1 93 ? -23.106 -2.865 9.641 1.00 93.44 93 VAL A C 1
ATOM 703 O O . VAL A 1 93 ? -22.299 -2.807 8.715 1.00 93.44 93 VAL A O 1
ATOM 706 N N . PHE A 1 94 ? -24.146 -2.032 9.740 1.00 94.12 94 PHE A N 1
ATOM 707 C CA . PHE A 1 94 ? -24.420 -0.951 8.783 1.00 94.12 94 PHE A CA 1
ATOM 708 C C . PHE A 1 94 ? -23.723 0.371 9.144 1.00 94.12 94 PHE A C 1
ATOM 710 O O . PHE A 1 94 ? -23.711 1.297 8.337 1.00 94.12 94 PHE A O 1
ATOM 717 N N . GLY A 1 95 ? -23.137 0.449 10.340 1.00 96.94 95 GLY A N 1
ATOM 718 C CA . GLY A 1 95 ? -22.357 1.579 10.831 1.00 96.94 95 GLY A CA 1
ATOM 719 C C . GLY A 1 95 ? -20.885 1.452 10.449 1.00 96.94 95 GLY A C 1
ATOM 720 O O . GLY A 1 95 ? -20.542 1.283 9.271 1.00 96.94 95 GLY A O 1
ATOM 721 N N . ILE A 1 96 ? -20.011 1.530 11.453 1.00 97.69 96 ILE A N 1
ATOM 722 C CA . ILE A 1 96 ? -18.556 1.589 11.259 1.00 97.69 96 ILE A CA 1
ATOM 723 C C . ILE A 1 96 ? -17.986 0.326 10.597 1.00 97.69 96 ILE A C 1
ATOM 725 O O . ILE A 1 96 ? -17.053 0.427 9.804 1.00 97.69 96 ILE A O 1
ATOM 729 N N . THR A 1 97 ? -18.604 -0.844 10.805 1.00 98.56 97 THR A N 1
ATOM 730 C CA . THR A 1 97 ? -18.173 -2.109 10.179 1.00 98.56 97 THR A CA 1
ATOM 731 C C . THR A 1 97 ? -18.189 -2.015 8.655 1.00 98.56 97 THR A C 1
ATOM 733 O O . THR A 1 97 ? -17.216 -2.379 7.990 1.00 98.56 97 THR A O 1
ATOM 736 N N . SER A 1 98 ? -19.283 -1.504 8.081 1.00 98.25 98 SER A N 1
ATOM 737 C CA . SER A 1 98 ? -19.411 -1.366 6.627 1.00 98.25 98 SER A CA 1
ATOM 738 C C . SER A 1 98 ? -18.407 -0.366 6.052 1.00 98.25 98 SER A C 1
ATOM 740 O O . SER A 1 98 ? -17.855 -0.597 4.976 1.00 98.25 98 SER A O 1
ATOM 742 N N . GLN A 1 99 ? -18.137 0.724 6.776 1.00 98.56 99 GLN A N 1
ATOM 743 C CA . GLN A 1 99 ? -17.206 1.763 6.343 1.00 98.56 99 GLN A CA 1
ATOM 744 C C . GLN A 1 99 ? -15.768 1.239 6.342 1.00 98.56 99 GLN A C 1
ATOM 746 O O . GLN A 1 99 ? -15.114 1.302 5.301 1.00 98.56 99 GLN A O 1
ATOM 751 N N . MET A 1 100 ? -15.343 0.578 7.425 1.00 98.75 100 MET A N 1
ATOM 752 C CA . MET A 1 100 ? -14.008 -0.021 7.534 1.00 98.75 100 MET A CA 1
ATOM 753 C C . MET A 1 100 ? -13.753 -1.057 6.442 1.00 98.75 100 MET A C 1
ATOM 755 O O . MET A 1 100 ? -12.703 -1.043 5.804 1.00 98.75 100 MET A O 1
ATOM 759 N N . ARG A 1 101 ? -14.722 -1.941 6.169 1.00 98.69 101 ARG A N 1
ATOM 760 C CA . ARG A 1 101 ? -14.585 -2.954 5.108 1.00 98.69 101 ARG A CA 1
ATOM 761 C C . ARG A 1 101 ? -14.451 -2.323 3.725 1.00 98.69 101 ARG A C 1
ATOM 763 O O . ARG A 1 101 ? -13.637 -2.787 2.929 1.00 98.69 101 ARG A O 1
ATOM 770 N N . ARG A 1 102 ? -15.214 -1.262 3.432 1.00 98.75 102 ARG A N 1
ATOM 771 C CA . ARG A 1 102 ? -15.103 -0.532 2.158 1.00 98.75 102 ARG A CA 1
ATOM 772 C C . ARG A 1 102 ? -13.760 0.176 2.030 1.00 98.75 102 ARG A C 1
ATOM 774 O O . ARG A 1 102 ? -13.121 0.027 0.992 1.00 98.75 102 ARG A O 1
ATOM 781 N N . ALA A 1 103 ? -13.322 0.881 3.072 1.00 98.56 103 ALA A N 1
ATOM 782 C CA . ALA A 1 103 ? -12.022 1.541 3.098 1.00 98.56 103 ALA A CA 1
ATOM 783 C C . ALA A 1 103 ? -10.888 0.524 2.884 1.00 98.56 103 ALA A C 1
ATOM 785 O O . ALA A 1 103 ? -10.056 0.703 1.997 1.00 98.56 103 ALA A O 1
ATOM 786 N N . ALA A 1 104 ? -10.924 -0.607 3.597 1.00 98.56 104 ALA A N 1
ATOM 787 C CA . ALA A 1 104 ? -9.944 -1.678 3.456 1.00 98.56 104 ALA A CA 1
ATOM 788 C C . ALA A 1 104 ? -9.891 -2.253 2.033 1.00 98.56 104 ALA A C 1
ATOM 790 O O . ALA A 1 104 ? -8.804 -2.412 1.489 1.00 98.56 104 ALA A O 1
ATOM 791 N N . VAL A 1 105 ? -11.040 -2.541 1.406 1.00 98.69 105 VAL A N 1
ATOM 792 C CA . VAL A 1 105 ? -11.111 -3.074 0.029 1.00 98.69 105 VAL A CA 1
ATOM 793 C C . VAL A 1 105 ? -10.669 -2.041 -1.011 1.00 98.69 105 VAL A C 1
ATOM 795 O O . VAL A 1 105 ? -10.049 -2.401 -2.018 1.00 98.69 105 VAL A O 1
ATOM 798 N N . ALA A 1 106 ? -10.945 -0.757 -0.778 1.00 98.25 106 ALA A N 1
ATOM 799 C CA . ALA A 1 106 ? -10.553 0.318 -1.682 1.00 98.25 106 ALA A CA 1
ATOM 800 C C . ALA A 1 106 ? -9.027 0.453 -1.803 1.00 98.25 106 ALA A C 1
ATOM 802 O O . ALA A 1 106 ? -8.542 0.785 -2.884 1.00 98.25 106 ALA A O 1
ATOM 803 N N . ILE A 1 107 ? -8.264 0.150 -0.748 1.00 97.31 107 ILE A N 1
ATOM 804 C CA . ILE A 1 107 ? -6.799 0.267 -0.739 1.00 97.31 107 ILE A CA 1
ATOM 805 C C . ILE A 1 107 ? -6.133 -0.593 -1.838 1.00 97.31 107 ILE A C 1
ATOM 807 O O . ILE A 1 107 ? -5.548 -0.014 -2.759 1.00 97.31 107 ILE A O 1
ATOM 811 N N . PRO A 1 108 ? -6.215 -1.943 -1.823 1.00 96.25 108 PRO A N 1
ATOM 812 C CA . PRO A 1 108 ? -5.601 -2.768 -2.861 1.00 96.25 108 PRO A CA 1
ATOM 813 C C . PRO A 1 108 ? -6.254 -2.563 -4.233 1.00 96.25 108 PRO A C 1
ATOM 815 O O . PRO A 1 108 ? -5.561 -2.658 -5.243 1.00 96.25 108 PRO A O 1
ATOM 818 N N . SER A 1 109 ? -7.549 -2.225 -4.286 1.00 96.00 109 SER A N 1
ATOM 819 C CA . SER A 1 109 ? -8.249 -1.951 -5.550 1.00 96.00 109 SER A CA 1
ATOM 820 C C . SER A 1 109 ? -7.651 -0.743 -6.276 1.00 96.00 109 SER A C 1
ATOM 822 O O . SER A 1 109 ? -7.327 -0.830 -7.458 1.00 96.00 109 SER A O 1
ATOM 824 N N . ASN A 1 110 ? -7.420 0.358 -5.556 1.00 94.06 110 ASN A N 1
ATOM 825 C CA . ASN A 1 110 ? -6.795 1.551 -6.123 1.00 94.06 110 ASN A CA 1
ATOM 826 C C . ASN A 1 110 ? -5.303 1.334 -6.419 1.00 94.06 110 ASN A C 1
ATOM 828 O O . ASN A 1 110 ? -4.815 1.825 -7.433 1.00 94.06 110 ASN A O 1
ATOM 832 N N . ILE A 1 111 ? -4.569 0.560 -5.606 1.00 91.06 111 ILE A N 1
ATOM 833 C CA . ILE A 1 111 ? -3.180 0.182 -5.939 1.00 91.06 111 ILE A CA 1
ATOM 834 C C . ILE A 1 111 ? -3.131 -0.575 -7.275 1.00 91.06 111 ILE A C 1
ATOM 836 O O . ILE A 1 111 ? -2.319 -0.244 -8.142 1.00 91.06 111 ILE A O 1
ATOM 840 N N . ALA A 1 112 ? -4.004 -1.571 -7.455 1.00 90.31 112 ALA A N 1
ATOM 841 C CA . ALA A 1 112 ? -4.070 -2.371 -8.674 1.00 90.31 112 ALA A CA 1
ATOM 842 C C . ALA A 1 112 ? -4.483 -1.528 -9.889 1.00 90.31 112 ALA A C 1
ATOM 844 O O . ALA A 1 112 ? -3.861 -1.631 -10.949 1.00 90.31 112 ALA A O 1
ATOM 845 N N . GLU A 1 113 ? -5.485 -0.657 -9.734 1.00 88.19 113 GLU A N 1
ATOM 846 C CA . GLU A 1 113 ? -5.917 0.227 -10.815 1.00 88.19 113 GLU A CA 1
ATOM 847 C C . GLU A 1 113 ? -4.811 1.211 -11.208 1.00 88.19 113 GLU A C 1
ATOM 849 O O . GLU A 1 113 ? -4.525 1.359 -12.395 1.00 88.19 113 GLU A O 1
ATOM 854 N N . GLY A 1 114 ? -4.122 1.807 -10.232 1.00 85.00 114 GLY A N 1
ATOM 855 C CA . GLY A 1 114 ? -2.966 2.668 -10.474 1.00 85.00 114 GLY A CA 1
ATOM 856 C C . GLY A 1 114 ? -1.831 1.955 -11.207 1.00 85.00 114 GLY A C 1
ATOM 857 O O . GLY A 1 114 ? -1.206 2.545 -12.082 1.00 85.00 114 GLY A O 1
ATOM 858 N N . TYR A 1 115 ? -1.582 0.676 -10.913 1.00 80.81 115 TYR A N 1
ATOM 859 C CA . TYR A 1 115 ? -0.564 -0.114 -11.612 1.00 80.81 115 TYR A CA 1
ATOM 860 C C . TYR A 1 115 ? -0.947 -0.453 -13.063 1.00 80.81 115 TYR A C 1
ATOM 862 O O . TYR A 1 115 ? -0.087 -0.468 -13.941 1.00 80.81 115 TYR A O 1
ATOM 870 N N . GLY A 1 116 ? -2.231 -0.694 -13.344 1.00 76.12 116 GLY A N 1
ATOM 871 C CA . GLY A 1 116 ? -2.716 -1.064 -14.680 1.00 76.12 116 GLY A CA 1
ATOM 872 C C . GLY A 1 116 ? -2.716 0.071 -15.715 1.00 76.12 116 GLY A C 1
ATOM 873 O O . GLY A 1 116 ? -3.007 -0.163 -16.892 1.00 76.12 116 GLY A O 1
ATOM 874 N N . ARG A 1 117 ? -2.415 1.312 -15.314 1.00 74.44 117 ARG A N 1
ATOM 875 C CA . ARG A 1 117 ? -2.453 2.495 -16.188 1.00 74.44 117 ARG A CA 1
ATOM 876 C C . ARG A 1 117 ? -1.086 2.745 -16.850 1.00 74.44 117 ARG A C 1
ATOM 878 O O . ARG A 1 117 ? -0.025 2.572 -16.260 1.00 74.44 117 ARG A O 1
ATOM 885 N N . LYS A 1 118 ? -1.115 3.186 -18.116 1.00 57.94 118 LYS A N 1
ATOM 886 C CA . LYS A 1 118 ? 0.077 3.364 -18.977 1.00 57.94 118 LYS A CA 1
ATOM 887 C C . LYS A 1 118 ? 0.924 4.614 -18.669 1.00 57.94 118 LYS A C 1
ATOM 889 O O . LYS A 1 118 ? 1.993 4.756 -19.251 1.00 57.94 118 LYS A O 1
ATOM 894 N N . SER A 1 11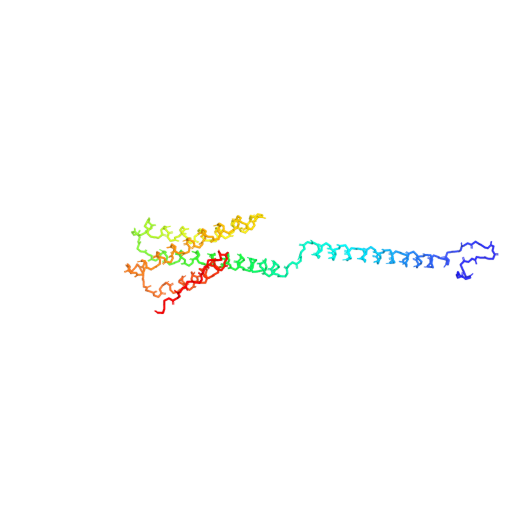9 ? 0.456 5.539 -17.825 1.00 63.94 119 SER A N 1
ATOM 895 C CA . SER A 1 119 ? 1.090 6.852 -17.615 1.00 63.94 119 SER A CA 1
ATOM 896 C C . SER A 1 119 ? 1.317 7.144 -16.135 1.00 63.94 119 SER A C 1
ATOM 898 O O . SER A 1 119 ? 0.372 7.148 -15.351 1.00 63.94 119 SER A O 1
ATOM 900 N N . LEU A 1 120 ? 2.562 7.480 -15.779 1.00 60.38 120 LEU A N 1
ATOM 901 C CA . LEU A 1 120 ? 2.993 7.767 -14.405 1.00 60.38 120 LEU A CA 1
ATOM 902 C C . LEU A 1 120 ? 2.129 8.827 -13.702 1.00 60.38 120 LEU A C 1
ATOM 904 O O . LEU A 1 120 ? 1.799 8.660 -12.532 1.00 60.38 120 LEU A O 1
ATOM 908 N N . ALA A 1 121 ? 1.715 9.884 -14.409 1.00 58.62 121 ALA A N 1
ATOM 909 C CA . ALA A 1 121 ? 0.885 10.948 -13.836 1.00 58.62 121 ALA A CA 1
ATOM 910 C C . ALA A 1 121 ? -0.512 10.452 -13.417 1.00 58.62 121 ALA A C 1
ATOM 912 O O . ALA A 1 121 ? -1.023 10.863 -12.377 1.00 58.62 121 ALA A O 1
ATOM 913 N N . TYR A 1 122 ? -1.103 9.527 -14.181 1.00 60.56 122 TYR A N 1
ATOM 914 C CA . TYR A 1 122 ? -2.390 8.919 -13.830 1.00 60.56 122 TYR A CA 1
ATOM 915 C C . TYR A 1 122 ? -2.250 7.937 -12.660 1.00 60.56 122 TYR A C 1
ATOM 917 O O . TYR A 1 122 ? -3.165 7.827 -11.850 1.00 60.56 122 TYR A O 1
ATOM 925 N N . ASN A 1 123 ? -1.091 7.288 -12.508 1.00 70.81 123 ASN A N 1
ATOM 926 C CA . ASN A 1 123 ? -0.843 6.325 -11.430 1.00 70.81 123 ASN A CA 1
ATOM 927 C C . ASN A 1 123 ? -0.835 7.002 -10.041 1.00 70.81 123 ASN A C 1
ATOM 929 O O . ASN A 1 123 ? -1.340 6.436 -9.072 1.00 70.81 123 ASN A O 1
ATOM 933 N N . HIS A 1 124 ? -0.328 8.238 -9.936 1.00 77.81 124 HIS A N 1
ATOM 934 C CA . HIS A 1 124 ? -0.246 8.975 -8.663 1.00 77.81 124 HIS A CA 1
ATOM 935 C C . HIS A 1 124 ? -1.605 9.306 -8.034 1.00 77.81 124 HIS A C 1
ATOM 937 O O . HIS A 1 124 ? -1.726 9.311 -6.804 1.00 77.81 124 HIS A O 1
ATOM 943 N N . GLN A 1 125 ? -2.628 9.577 -8.849 1.00 85.62 125 GLN A N 1
ATOM 944 C CA . GLN A 1 125 ? -3.973 9.849 -8.343 1.00 85.62 125 GLN A CA 1
ATOM 945 C C . GLN A 1 125 ? -4.529 8.629 -7.601 1.00 85.62 125 GLN A C 1
ATOM 947 O O . GLN A 1 125 ? -5.015 8.764 -6.481 1.00 85.62 125 GLN A O 1
ATOM 952 N N . PHE A 1 126 ? -4.381 7.434 -8.174 1.00 88.75 126 PHE A N 1
ATOM 953 C CA . PHE A 1 126 ? -4.843 6.193 -7.556 1.00 88.75 126 PHE A CA 1
ATOM 954 C C . PHE A 1 126 ? -4.108 5.872 -6.253 1.00 88.75 126 PHE A C 1
ATOM 956 O O . PHE A 1 126 ? -4.747 5.516 -5.266 1.00 88.75 126 PHE A O 1
ATOM 963 N N . PHE A 1 127 ? -2.788 6.080 -6.191 1.00 88.12 127 PHE A N 1
ATOM 964 C CA . PHE A 1 127 ? -2.050 5.917 -4.931 1.00 88.12 127 PHE A CA 1
ATOM 965 C C . PHE A 1 127 ? -2.478 6.935 -3.868 1.00 88.12 127 PHE A C 1
ATOM 967 O O . PHE A 1 127 ? -2.527 6.602 -2.687 1.00 88.12 127 PHE A O 1
ATOM 974 N N . SER A 1 128 ? -2.850 8.151 -4.277 1.00 90.38 128 SER A N 1
ATOM 975 C CA . SER A 1 128 ? -3.388 9.164 -3.362 1.00 90.38 128 SER A CA 1
ATOM 976 C C . SER A 1 128 ? -4.765 8.775 -2.819 1.00 90.38 128 SER A C 1
ATOM 978 O O . SER A 1 128 ? -5.023 8.977 -1.636 1.00 90.38 128 SER A O 1
ATOM 980 N N . ILE A 1 129 ? -5.628 8.185 -3.653 1.00 93.69 129 ILE A N 1
ATOM 981 C CA . ILE A 1 129 ? -6.932 7.656 -3.227 1.00 93.69 129 ILE A CA 1
ATOM 982 C C . ILE A 1 129 ? -6.733 6.481 -2.265 1.00 93.69 129 ILE A C 1
ATOM 984 O O . ILE A 1 129 ? -7.321 6.479 -1.188 1.00 93.69 129 ILE A O 1
ATOM 988 N N . ALA A 1 130 ? -5.852 5.532 -2.603 1.00 94.69 130 ALA A N 1
ATOM 989 C CA . ALA A 1 130 ? -5.515 4.413 -1.724 1.00 94.69 130 ALA A CA 1
ATOM 990 C C . ALA A 1 130 ? -5.010 4.900 -0.356 1.00 94.69 130 ALA A C 1
ATOM 992 O O . ALA A 1 130 ? -5.427 4.380 0.676 1.00 94.69 130 ALA A O 1
ATOM 993 N N . TYR A 1 131 ? -4.149 5.923 -0.339 1.00 94.50 131 TYR A N 1
ATOM 994 C CA . TYR A 1 131 ? -3.660 6.523 0.901 1.00 94.50 131 TYR A CA 1
ATOM 995 C C . TYR A 1 131 ? -4.784 7.188 1.703 1.00 94.50 131 TYR A C 1
ATOM 997 O O . TYR A 1 131 ? -4.870 6.988 2.910 1.00 94.50 131 TYR A O 1
ATOM 1005 N N . GLY A 1 132 ? -5.692 7.911 1.039 1.00 96.50 132 GLY A N 1
ATOM 1006 C CA . GLY A 1 132 ? -6.886 8.471 1.675 1.00 96.50 132 GLY A CA 1
ATOM 1007 C C . GLY A 1 132 ? -7.754 7.400 2.344 1.00 96.50 132 GLY A C 1
ATOM 1008 O O . GLY A 1 132 ? -8.131 7.563 3.500 1.00 96.50 132 GL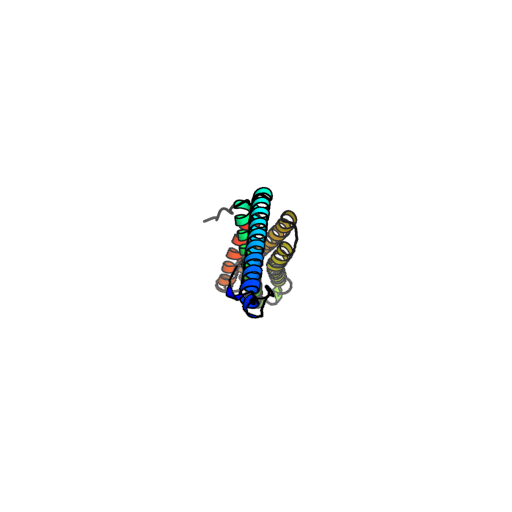Y A O 1
ATOM 1009 N N . SER A 1 133 ? -7.995 6.272 1.668 1.00 98.25 133 SER A N 1
ATOM 1010 C CA . SER A 1 133 ? -8.726 5.136 2.249 1.00 98.25 133 SER A CA 1
ATOM 1011 C C . SER A 1 133 ? -7.996 4.498 3.436 1.00 98.25 133 SER A C 1
ATOM 1013 O O . SER A 1 133 ? -8.643 4.053 4.381 1.00 98.25 133 SER A O 1
ATOM 1015 N N . ALA A 1 134 ? -6.660 4.468 3.425 1.00 97.69 134 ALA A N 1
ATOM 1016 C CA . ALA A 1 134 ? -5.877 3.970 4.554 1.00 97.69 134 ALA A CA 1
ATOM 1017 C C . ALA A 1 134 ? -6.000 4.881 5.791 1.00 97.69 134 ALA A C 1
ATOM 1019 O O . ALA A 1 134 ? -6.219 4.378 6.891 1.00 97.69 134 ALA A O 1
ATOM 1020 N N . LEU A 1 135 ? -5.956 6.206 5.612 1.00 97.06 135 LEU A N 1
ATOM 1021 C CA . LEU A 1 135 ? -6.167 7.176 6.699 1.00 97.06 135 LEU A CA 1
ATOM 1022 C C . LEU A 1 135 ? -7.605 7.152 7.240 1.00 97.06 135 LEU A C 1
ATOM 1024 O O . LEU A 1 135 ? -7.831 7.308 8.441 1.00 97.06 135 LEU A O 1
ATOM 1028 N N . GLU A 1 136 ? -8.589 6.935 6.366 1.00 98.31 136 GLU A N 1
ATOM 1029 C CA . GLU A 1 136 ? -9.979 6.729 6.777 1.00 98.31 136 GLU A CA 1
ATOM 1030 C C . GLU A 1 136 ? -10.106 5.483 7.670 1.00 98.31 136 GLU A C 1
ATOM 1032 O O . GLU A 1 136 ? -10.687 5.551 8.756 1.00 98.31 136 GLU A O 1
ATOM 1037 N N . LEU A 1 137 ? -9.504 4.365 7.253 1.00 98.62 137 LEU A N 1
ATOM 1038 C CA . LEU A 1 137 ? -9.491 3.125 8.025 1.00 98.62 137 LEU A CA 1
ATOM 1039 C C . LEU A 1 137 ? -8.752 3.280 9.364 1.00 98.62 137 LEU A C 1
ATOM 1041 O O . LEU A 1 137 ? -9.207 2.743 10.373 1.00 98.62 137 LEU A O 1
ATOM 1045 N N . GLU A 1 138 ? -7.644 4.023 9.401 1.00 98.25 138 GLU A N 1
ATOM 1046 C CA . GLU A 1 138 ? -6.901 4.335 10.632 1.00 98.25 138 GLU A CA 1
ATOM 1047 C C . GLU A 1 138 ? -7.778 5.117 11.612 1.00 98.25 138 GLU A C 1
ATOM 1049 O O . GLU A 1 138 ? -7.938 4.722 12.767 1.00 98.25 138 GLU A O 1
ATOM 1054 N N . THR A 1 139 ? -8.450 6.157 11.120 1.00 98.25 139 THR A N 1
ATOM 1055 C CA . THR A 1 139 ? -9.382 6.962 11.917 1.00 98.25 139 THR A CA 1
ATOM 1056 C C . THR A 1 139 ? -10.513 6.100 12.485 1.00 98.25 139 THR A C 1
ATOM 1058 O O . THR A 1 139 ? -10.816 6.160 13.675 1.00 98.25 139 THR A O 1
ATOM 1061 N N . GLN A 1 140 ? -11.119 5.240 11.662 1.00 98.56 140 GLN A N 1
ATOM 1062 C CA . GLN A 1 140 ? -12.185 4.330 12.097 1.00 98.56 140 GLN A CA 1
ATOM 1063 C C . GLN A 1 140 ? -11.684 3.262 13.081 1.00 98.56 140 GLN A C 1
ATOM 1065 O O . GLN A 1 140 ? -12.428 2.844 13.971 1.00 98.56 140 GLN A O 1
ATOM 1070 N N . THR A 1 141 ? -10.422 2.846 12.968 1.00 98.31 141 THR A N 1
ATOM 1071 C CA . THR A 1 141 ? -9.774 1.936 13.922 1.00 98.31 141 THR A CA 1
ATOM 1072 C C . THR A 1 141 ? -9.637 2.597 15.295 1.00 98.31 141 THR A C 1
ATOM 1074 O O . THR A 1 141 ? -10.019 1.992 16.297 1.00 98.31 141 THR A O 1
ATOM 1077 N N . ILE A 1 142 ? -9.190 3.857 15.342 1.00 98.25 142 ILE A N 1
ATOM 1078 C CA . ILE A 1 142 ? -9.106 4.655 16.578 1.00 98.25 142 ILE A CA 1
ATOM 1079 C C . ILE A 1 142 ? -10.495 4.814 17.210 1.00 98.25 142 ILE A C 1
ATOM 1081 O O . ILE A 1 142 ? -10.684 4.460 18.372 1.00 98.25 142 ILE A O 1
ATOM 1085 N N . ILE A 1 143 ? -11.497 5.227 16.425 1.00 98.19 143 ILE A N 1
ATOM 1086 C CA . ILE A 1 143 ? -12.886 5.364 16.899 1.00 98.19 143 ILE A CA 1
ATOM 1087 C C . ILE A 1 143 ? -13.407 4.036 17.473 1.00 98.19 143 ILE A C 1
ATOM 1089 O O . ILE A 1 143 ? -14.026 4.011 18.534 1.00 98.19 143 ILE A O 1
ATOM 1093 N N . SER A 1 144 ? -13.135 2.913 16.804 1.00 98.19 144 SER A N 1
ATOM 1094 C CA . SER A 1 144 ? -13.568 1.586 17.262 1.00 98.19 144 SER A CA 1
ATOM 1095 C C . SER A 1 144 ? -12.934 1.181 18.600 1.00 98.19 144 SER A C 1
ATOM 1097 O O . SER A 1 144 ? -13.583 0.505 19.405 1.00 98.19 144 SER A O 1
ATOM 1099 N N . LYS A 1 145 ? -11.685 1.599 18.851 1.00 98.00 145 LYS A N 1
ATOM 1100 C CA . LYS A 1 145 ? -10.986 1.403 20.133 1.00 98.00 145 LYS A CA 1
ATOM 1101 C C . LYS A 1 145 ? -11.593 2.271 21.233 1.00 98.00 145 LYS A C 1
ATOM 1103 O O . LYS A 1 145 ? -11.872 1.751 22.313 1.00 98.00 145 LYS A O 1
ATOM 1108 N N . ASP A 1 146 ? -11.867 3.542 20.946 1.00 98.00 146 ASP A N 1
ATOM 1109 C CA . ASP A 1 146 ? -12.465 4.487 21.901 1.00 98.00 146 ASP A CA 1
ATOM 1110 C C . ASP A 1 146 ? -13.877 4.064 22.323 1.00 98.00 146 ASP A C 1
ATOM 1112 O O . ASP A 1 146 ? -14.232 4.117 23.504 1.00 98.00 146 ASP A O 1
ATOM 1116 N N . LEU A 1 147 ? -14.661 3.553 21.370 1.00 97.56 147 LEU A N 1
ATOM 1117 C CA . LEU A 1 147 ? -15.982 2.971 21.615 1.00 97.56 147 LEU A CA 1
ATOM 1118 C C . LEU A 1 147 ? -15.924 1.577 22.258 1.00 97.56 147 LEU A C 1
ATOM 1120 O O . LEU A 1 147 ? -16.967 1.026 22.608 1.00 97.56 147 LEU A O 1
ATOM 1124 N N . LYS A 1 148 ? -14.723 1.004 22.429 1.00 97.94 148 LYS A N 1
ATOM 1125 C CA . LYS A 1 148 ? -14.485 -0.320 23.025 1.00 97.94 148 LYS A CA 1
ATOM 1126 C C . LYS A 1 148 ? -15.320 -1.419 22.361 1.00 97.94 148 LYS A C 1
ATOM 1128 O O . LYS A 1 148 ? -15.847 -2.297 23.044 1.00 97.94 148 LYS A O 1
ATOM 1133 N N . LEU A 1 149 ? -15.436 -1.379 21.029 1.00 97.62 149 LEU A N 1
ATOM 1134 C CA . LEU A 1 149 ? -16.257 -2.338 20.277 1.00 97.62 149 LEU A CA 1
ATOM 1135 C C . LEU A 1 149 ? -15.763 -3.781 20.447 1.00 97.62 149 LEU A C 1
ATOM 1137 O O . LEU A 1 149 ? -16.563 -4.712 20.413 1.00 97.62 149 LEU A O 1
ATOM 1141 N N . VAL A 1 150 ? -14.454 -3.952 20.661 1.00 97.62 150 VAL A N 1
ATOM 1142 C CA . VAL A 1 150 ? -13.782 -5.211 21.014 1.00 97.62 150 VAL A CA 1
ATOM 1143 C C . VAL A 1 150 ? -12.577 -4.928 21.931 1.00 97.62 150 VAL A C 1
ATOM 1145 O O . VAL A 1 150 ? -12.159 -3.771 22.046 1.00 97.62 150 VAL A O 1
ATOM 1148 N N . PRO A 1 151 ? -11.982 -5.947 22.584 1.00 97.94 151 PRO A N 1
ATOM 1149 C CA . PRO A 1 151 ? -10.764 -5.775 23.379 1.00 97.94 151 PRO A CA 1
ATOM 1150 C C . PRO A 1 151 ? -9.596 -5.176 22.577 1.00 97.94 151 PRO A C 1
ATOM 1152 O O . PRO A 1 151 ? -9.387 -5.546 21.422 1.00 97.94 151 PRO A O 1
ATOM 1155 N N . LEU A 1 152 ? -8.802 -4.295 23.202 1.00 96.06 152 LEU A N 1
ATOM 1156 C CA . LEU A 1 152 ? -7.734 -3.528 22.534 1.00 96.06 152 LEU A CA 1
ATOM 1157 C C . LEU A 1 152 ? -6.679 -4.402 21.835 1.00 96.06 152 LEU A C 1
ATOM 1159 O O . LEU A 1 152 ? -6.212 -4.051 20.757 1.00 96.06 152 LEU A O 1
ATOM 1163 N N . ASN A 1 153 ? -6.360 -5.570 22.394 1.00 96.94 153 ASN A N 1
ATOM 1164 C CA . ASN A 1 153 ? -5.428 -6.525 21.786 1.00 96.94 153 ASN A CA 1
ATOM 1165 C C . ASN A 1 153 ? -5.931 -7.102 20.447 1.00 96.94 153 ASN A C 1
ATOM 1167 O O . ASN A 1 153 ? -5.146 -7.608 19.652 1.00 96.94 153 ASN A O 1
ATOM 1171 N N . SER A 1 154 ? -7.236 -7.022 20.165 1.00 97.50 154 SER A N 1
ATOM 1172 C CA . SER A 1 154 ? -7.799 -7.490 18.893 1.00 97.50 154 SER A CA 1
ATOM 1173 C C . SER A 1 154 ? -7.333 -6.643 17.706 1.00 97.50 154 SER A C 1
ATOM 1175 O O . SER A 1 154 ? -7.373 -7.124 16.576 1.00 97.50 154 SER A O 1
ATOM 1177 N N . PHE A 1 155 ? -6.892 -5.405 17.951 1.00 98.06 155 PHE A N 1
ATOM 1178 C CA . PHE A 1 155 ? -6.502 -4.452 16.915 1.00 98.06 155 PHE A CA 1
ATOM 1179 C C . PHE A 1 155 ? -5.035 -4.573 16.489 1.00 98.06 155 PHE A C 1
ATOM 1181 O O . PHE A 1 155 ? -4.720 -4.203 15.362 1.00 98.06 155 PHE A O 1
ATOM 1188 N N . GLU A 1 156 ? -4.161 -5.146 17.325 1.00 96.62 156 GLU A N 1
ATOM 1189 C CA . GLU A 1 156 ? -2.696 -5.121 17.155 1.00 96.62 156 GLU A CA 1
ATOM 1190 C C . GLU A 1 156 ? -2.238 -5.544 15.754 1.00 96.62 156 GLU A C 1
ATOM 1192 O O . GLU A 1 156 ? -1.464 -4.845 15.099 1.00 96.62 156 GLU A O 1
ATOM 1197 N N . LYS A 1 157 ? -2.762 -6.670 15.256 1.00 97.25 157 LYS A N 1
ATOM 1198 C CA . LYS A 1 157 ? -2.401 -7.178 13.928 1.00 97.25 157 LYS A CA 1
ATOM 1199 C C . LYS A 1 157 ? -2.895 -6.264 12.804 1.00 97.25 157 LYS A C 1
ATOM 1201 O O . LYS A 1 157 ? -2.151 -6.006 11.860 1.00 97.25 157 LYS A O 1
ATOM 1206 N N . THR A 1 158 ? -4.125 -5.759 12.915 1.00 97.94 158 THR A N 1
ATOM 1207 C CA . THR A 1 158 ? -4.702 -4.844 11.917 1.00 97.94 158 THR A CA 1
ATOM 1208 C C . THR A 1 158 ? -3.929 -3.525 11.890 1.00 97.94 158 THR A C 1
ATOM 1210 O O . THR A 1 158 ? -3.557 -3.070 10.813 1.00 97.94 158 THR A O 1
ATOM 1213 N N . GLU A 1 159 ? -3.615 -2.953 13.057 1.00 97.75 159 GLU A N 1
ATOM 1214 C CA . GLU A 1 159 ? -2.840 -1.712 13.195 1.00 97.75 159 GLU A CA 1
ATOM 1215 C C . GLU A 1 159 ? -1.415 -1.861 12.642 1.00 97.75 159 GLU A C 1
ATOM 1217 O O . GLU A 1 159 ? -0.951 -0.993 11.904 1.00 97.75 159 GLU A O 1
ATOM 1222 N N . SER A 1 160 ? -0.740 -2.984 12.919 1.00 97.62 160 SER A N 1
ATOM 1223 C CA . SER A 1 160 ? 0.602 -3.259 12.387 1.00 97.62 160 SER A CA 1
ATOM 1224 C C . SER A 1 160 ? 0.619 -3.263 10.856 1.00 97.62 160 SER A C 1
ATOM 1226 O O . SER A 1 160 ? 1.440 -2.585 10.237 1.00 97.62 160 SER A O 1
ATOM 1228 N N . ILE A 1 161 ? -0.304 -3.999 10.230 1.00 97.44 161 ILE A N 1
ATOM 1229 C CA . ILE A 1 161 ? -0.370 -4.098 8.766 1.00 97.44 161 ILE A CA 1
ATOM 1230 C C . ILE A 1 161 ? -0.800 -2.760 8.156 1.00 97.44 161 ILE A C 1
ATOM 1232 O O . ILE A 1 161 ? -0.233 -2.335 7.149 1.00 97.44 161 ILE A O 1
ATOM 1236 N N . LEU A 1 162 ? -1.770 -2.073 8.765 1.00 97.38 162 LEU A N 1
ATOM 1237 C CA . LEU A 1 162 ? -2.226 -0.762 8.310 1.00 97.38 162 LEU A CA 1
ATOM 1238 C C . LEU A 1 162 ? -1.084 0.260 8.314 1.00 97.38 162 LEU A C 1
ATOM 1240 O O . LEU A 1 162 ? -0.897 0.968 7.326 1.00 97.38 162 LEU A O 1
ATOM 1244 N N . LEU A 1 163 ? -0.265 0.281 9.368 1.00 95.38 163 LEU A N 1
ATOM 1245 C CA . LEU A 1 163 ? 0.901 1.158 9.459 1.00 95.38 163 LEU A CA 1
ATOM 1246 C C . LEU A 1 163 ? 1.921 0.880 8.346 1.00 95.38 163 LEU A C 1
ATOM 1248 O O . LEU A 1 163 ? 2.458 1.817 7.748 1.00 95.38 163 LEU A O 1
ATOM 1252 N N . GLU A 1 164 ? 2.199 -0.392 8.049 1.00 94.31 164 GLU A N 1
ATOM 1253 C CA . GLU A 1 164 ? 3.068 -0.771 6.929 1.00 94.31 164 GLU A CA 1
ATOM 1254 C C . GLU A 1 164 ? 2.508 -0.259 5.594 1.00 94.31 164 GLU A C 1
ATOM 1256 O O . GLU A 1 164 ? 3.228 0.386 4.827 1.00 94.31 164 GLU A O 1
ATOM 1261 N N . VAL A 1 165 ? 1.215 -0.476 5.343 1.00 94.19 165 VAL A N 1
ATOM 1262 C CA . VAL A 1 165 ? 0.524 -0.020 4.129 1.00 94.19 165 VAL A CA 1
ATOM 1263 C C . VAL A 1 165 ? 0.566 1.507 4.002 1.00 94.19 165 VAL A C 1
ATOM 1265 O O . VAL A 1 165 ? 0.927 2.015 2.938 1.00 94.19 165 VAL A O 1
ATOM 1268 N N . CYS A 1 166 ? 0.286 2.249 5.077 1.00 92.81 166 CYS A N 1
ATOM 1269 C CA . CYS A 1 166 ? 0.369 3.711 5.103 1.00 92.81 166 CYS A CA 1
ATOM 1270 C C . CYS A 1 166 ? 1.778 4.208 4.755 1.00 92.81 166 CYS A C 1
ATOM 1272 O O . CYS A 1 166 ? 1.922 5.096 3.914 1.00 92.81 166 CYS A O 1
ATOM 1274 N N . LYS A 1 167 ? 2.830 3.609 5.333 1.00 90.44 167 LYS A N 1
ATOM 1275 C CA . LYS A 1 167 ? 4.230 3.963 5.029 1.00 90.44 167 LYS A CA 1
ATOM 1276 C C . LYS A 1 167 ? 4.579 3.717 3.561 1.00 90.44 167 LYS A C 1
ATOM 1278 O O . LYS A 1 167 ? 5.234 4.553 2.934 1.00 90.44 167 LYS A O 1
ATOM 1283 N N . MET A 1 168 ? 4.140 2.588 3.003 1.00 89.06 168 MET A N 1
ATOM 1284 C CA . MET A 1 168 ? 4.365 2.256 1.593 1.00 89.06 168 MET A CA 1
ATOM 1285 C C . MET A 1 168 ? 3.653 3.246 0.666 1.00 89.06 168 MET A C 1
ATOM 1287 O O . MET A 1 168 ? 4.278 3.782 -0.248 1.00 89.06 168 MET A O 1
ATOM 1291 N N . LEU A 1 169 ? 2.376 3.531 0.927 1.00 88.00 169 LEU A N 1
ATOM 1292 C CA . LEU A 1 169 ? 1.564 4.442 0.120 1.00 88.00 169 LEU A CA 1
ATOM 1293 C C . LEU A 1 169 ? 2.047 5.891 0.206 1.00 88.00 169 LEU A C 1
ATOM 1295 O O . LEU A 1 169 ? 2.166 6.548 -0.827 1.00 88.00 169 LEU A O 1
ATOM 1299 N N . ASN A 1 170 ? 2.401 6.375 1.399 1.00 86.31 170 ASN A N 1
ATOM 1300 C CA . ASN A 1 170 ? 2.954 7.717 1.586 1.00 86.31 170 ASN A CA 1
ATOM 1301 C C . ASN A 1 170 ? 4.180 7.919 0.671 1.00 86.31 170 ASN A C 1
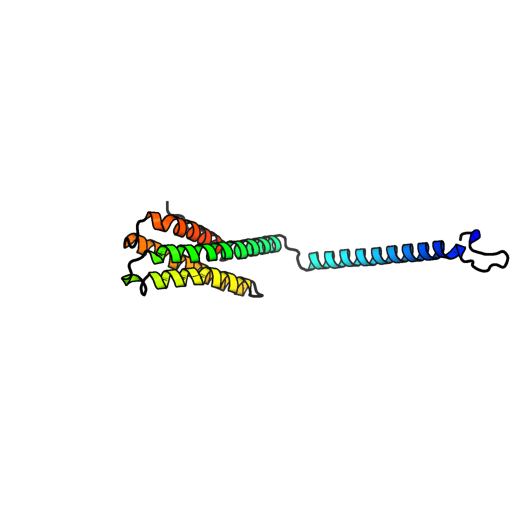ATOM 1303 O O . ASN A 1 170 ? 4.202 8.836 -0.158 1.00 86.31 170 ASN A O 1
ATOM 1307 N N . LYS A 1 171 ? 5.111 6.957 0.681 1.00 82.50 171 LYS A N 1
ATOM 1308 C CA . LYS A 1 171 ? 6.299 6.969 -0.182 1.00 82.50 171 LYS A CA 1
ATOM 1309 C C . LYS A 1 171 ? 5.976 6.962 -1.682 1.00 82.50 171 LYS A C 1
ATOM 1311 O O . LYS A 1 171 ? 6.721 7.559 -2.454 1.00 82.50 171 LYS A O 1
ATOM 1316 N N . MET A 1 172 ? 4.878 6.329 -2.108 1.00 75.94 172 MET A N 1
ATOM 1317 C CA . MET A 1 172 ? 4.417 6.350 -3.509 1.00 75.94 172 MET A CA 1
ATOM 1318 C C . MET A 1 172 ? 3.747 7.672 -3.904 1.00 75.94 172 MET A C 1
ATOM 1320 O O . MET A 1 172 ? 3.828 8.085 -5.061 1.00 75.94 172 MET A O 1
ATOM 1324 N N . THR A 1 173 ? 3.080 8.345 -2.965 1.00 76.62 173 THR A N 1
ATOM 1325 C CA . THR A 1 173 ? 2.448 9.649 -3.223 1.00 76.62 173 THR A CA 1
ATOM 1326 C C . THR A 1 173 ? 3.445 10.805 -3.256 1.00 76.62 173 THR A C 1
ATOM 1328 O O . THR A 1 173 ? 3.107 11.870 -3.767 1.00 76.62 173 THR A O 1
ATOM 1331 N N . GLY A 1 174 ? 4.665 10.615 -2.736 1.00 65.06 174 GLY A N 1
ATOM 1332 C CA . GLY A 1 174 ? 5.686 11.664 -2.672 1.00 65.06 174 GLY A CA 1
ATOM 1333 C C . GLY A 1 174 ? 5.318 12.826 -1.742 1.00 65.06 174 GLY A C 1
ATOM 1334 O O . GLY A 1 174 ? 5.914 13.897 -1.841 1.00 65.06 174 GLY A O 1
ATOM 1335 N N . LYS A 1 175 ? 4.323 12.640 -0.862 1.00 54.06 175 LYS A N 1
ATOM 1336 C CA . LYS A 1 175 ? 3.977 13.602 0.189 1.00 54.06 175 LYS A CA 1
ATOM 1337 C C . LYS A 1 175 ? 4.924 13.420 1.384 1.00 54.06 175 LYS A C 1
ATOM 1339 O O . LYS A 1 175 ? 5.459 12.345 1.604 1.00 54.06 175 LYS A O 1
ATOM 1344 N N . VAL A 1 176 ? 5.188 14.519 2.083 1.00 43.72 176 VAL A N 1
ATOM 1345 C CA . VAL A 1 176 ? 6.194 14.673 3.150 1.00 43.72 176 VAL A CA 1
ATOM 1346 C C . VAL A 1 176 ? 5.970 13.702 4.325 1.00 43.72 176 VAL A C 1
ATOM 1348 O O . VAL A 1 176 ? 4.837 13.304 4.601 1.00 43.72 176 VAL A O 1
ATOM 1351 N N . GLU A 1 177 ? 7.066 13.342 5.008 1.00 44.00 177 GLU A N 1
ATOM 1352 C CA . GLU A 1 177 ? 7.098 12.568 6.257 1.00 44.00 177 GLU A CA 1
ATOM 1353 C C . GLU A 1 177 ? 6.060 13.085 7.261 1.00 44.00 177 GLU A C 1
ATOM 1355 O O . GLU A 1 177 ? 6.055 14.262 7.628 1.00 44.00 177 GLU A O 1
ATOM 1360 N N . LEU A 1 178 ? 5.178 12.193 7.722 1.00 46.00 178 LEU A N 1
ATOM 1361 C CA . LEU A 1 178 ? 4.378 12.481 8.903 1.00 46.00 178 LEU A CA 1
ATOM 1362 C C . LEU A 1 178 ? 5.336 12.552 10.088 1.00 46.00 178 LEU A C 1
ATOM 1364 O O . LEU A 1 178 ? 6.032 11.579 10.385 1.00 46.00 178 LEU A O 1
ATOM 1368 N N . VAL A 1 179 ? 5.353 13.708 10.751 1.00 45.69 179 VAL A N 1
ATOM 1369 C CA . VAL A 1 179 ? 5.908 13.861 12.093 1.00 45.69 179 VAL A CA 1
ATOM 1370 C C . VAL A 1 179 ? 5.235 12.801 12.955 1.00 45.69 179 VAL A C 1
ATOM 1372 O O . VAL A 1 179 ? 4.050 12.901 13.262 1.00 45.69 179 VAL A O 1
ATOM 1375 N N . THR A 1 180 ? 5.968 11.743 13.286 1.00 40.50 180 THR A N 1
ATOM 1376 C CA . THR A 1 180 ? 5.543 10.796 14.307 1.00 40.50 180 THR A CA 1
ATOM 1377 C C . THR A 1 180 ? 5.532 11.559 15.621 1.00 40.50 180 THR A C 1
ATOM 1379 O O . THR A 1 180 ? 6.592 11.901 16.147 1.00 40.50 180 THR A O 1
ATOM 1382 N N . SER A 1 181 ? 4.341 11.887 16.113 1.00 36.56 181 SER A N 1
ATOM 1383 C CA . SER A 1 181 ? 4.152 12.329 17.489 1.00 36.56 181 SER A CA 1
ATOM 1384 C C . SER A 1 181 ? 4.598 11.179 18.393 1.00 36.56 181 SER A C 1
ATOM 1386 O O . SER A 1 181 ? 3.987 10.110 18.368 1.00 36.56 181 SER A O 1
ATOM 1388 N N . ASN A 1 182 ? 5.704 11.391 19.106 1.00 39.25 182 ASN A N 1
ATOM 1389 C CA . ASN A 1 182 ? 6.080 10.593 20.273 1.00 39.25 182 ASN A CA 1
ATOM 1390 C C . ASN A 1 182 ? 5.064 10.780 21.402 1.00 39.25 182 ASN A C 1
ATOM 1392 O O . ASN A 1 182 ? 4.505 11.898 21.498 1.00 39.25 182 ASN A O 1
#

Foldseek 3Di:
DPPVQADPVRDGDPVCVVVVVVVVVVVVVVVVVVVVVVCVVVVVVVCVVVVVDVVVVVVVVLLVCLLVVLLVLLVVLLVLLLVLLVLFPPVCVVPLSVLLNVLSVLQNVLSVVLVPDPDLVSSLVSLVSSLVSLVSNVVSLVVCVVVCRDDPVSCVVSVVSSVVSNVSSCVSNVDDDDPPDD

pLDDT: mean 86.28, std 14.31, range [36.56, 98.75]